Protein AF-A0A2N2ST28-F1 (afdb_monomer)

Radius of gyration: 11.85 Å; Cα contacts (8 Å, |Δi|>4): 64; chains: 1; bounding box: 24×19×31 Å

Solvent-accessible surface area (backbone atoms only — not comparable to full-atom values): 3322 Å² total; per-residue (Å²): 92,76,49,77,46,78,50,59,99,65,65,46,68,61,52,53,50,50,52,50,52,52,53,49,64,68,37,65,84,77,55,61,62,50,77,47,75,46,67,48,96,86,44,76,66,34,30,42,34,39,44,42,77,56,129

Foldseek 3Di:
DKDKDFADPPPRVVVVVVVVVVVCVVCVVVADKDKDWAQDPPRDRIIMIDIDHDD

Structure (mmCIF, N/CA/C/O backbone):
data_AF-A0A2N2ST28-F1
#
_entry.id   AF-A0A2N2ST28-F1
#
loop_
_atom_site.group_PDB
_atom_site.id
_atom_site.type_symbol
_atom_site.label_atom_id
_atom_site.l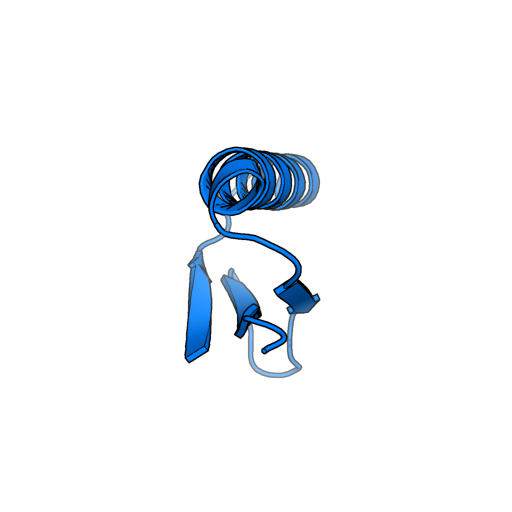abel_alt_id
_atom_site.label_comp_id
_atom_site.label_asym_id
_atom_site.label_entity_id
_atom_site.label_seq_id
_atom_site.pdbx_PDB_ins_code
_atom_site.Cartn_x
_atom_site.Cartn_y
_atom_site.Cartn_z
_atom_site.occupancy
_atom_site.B_iso_or_equiv
_atom_site.auth_seq_id
_atom_site.auth_comp_id
_atom_site.auth_asym_id
_atom_site.auth_atom_id
_atom_site.pdbx_PDB_model_num
ATOM 1 N N . THR A 1 1 ? -10.669 2.462 3.242 1.00 92.69 1 THR A N 1
ATOM 2 C CA . THR A 1 1 ? -10.624 3.166 1.946 1.00 92.69 1 THR A CA 1
ATOM 3 C C . THR A 1 1 ? -9.592 2.537 1.040 1.00 92.69 1 THR A C 1
ATOM 5 O O . THR A 1 1 ? -8.565 2.092 1.538 1.00 92.69 1 THR A O 1
ATOM 8 N N . ILE A 1 2 ? -9.872 2.477 -0.264 1.00 96.19 2 ILE A N 1
ATOM 9 C CA . ILE A 1 2 ? -8.953 1.983 -1.300 1.00 96.19 2 ILE A CA 1
ATOM 10 C C . ILE A 1 2 ? -8.626 3.144 -2.240 1.00 96.19 2 ILE A C 1
ATOM 12 O O . ILE A 1 2 ? -9.523 3.919 -2.568 1.00 96.19 2 ILE A O 1
ATOM 16 N N . PHE A 1 3 ? -7.364 3.284 -2.637 1.00 96.12 3 PHE A N 1
ATOM 17 C CA . PHE A 1 3 ? -6.906 4.317 -3.569 1.00 96.12 3 PHE A CA 1
ATOM 18 C C . PHE A 1 3 ? -5.663 3.860 -4.339 1.00 96.12 3 PHE A C 1
ATOM 20 O O . PHE A 1 3 ? -4.922 2.997 -3.872 1.00 96.12 3 PHE A O 1
ATOM 27 N N . ASN A 1 4 ? -5.415 4.452 -5.508 1.00 96.12 4 ASN A N 1
ATOM 28 C CA . ASN A 1 4 ? -4.230 4.169 -6.316 1.00 96.12 4 ASN A CA 1
ATOM 29 C C . ASN A 1 4 ? -3.119 5.200 -6.072 1.00 96.12 4 ASN A C 1
ATOM 31 O O . ASN A 1 4 ? -3.382 6.387 -5.876 1.00 96.12 4 ASN A O 1
ATOM 35 N N . LEU A 1 5 ? -1.867 4.747 -6.131 1.00 95.38 5 LEU A N 1
ATOM 36 C CA . LEU A 1 5 ? -0.668 5.584 -6.148 1.00 95.38 5 LEU A CA 1
ATOM 37 C C . LEU A 1 5 ? 0.021 5.414 -7.501 1.00 95.38 5 LEU A C 1
ATOM 39 O O . LEU A 1 5 ? 0.435 4.308 -7.849 1.00 95.38 5 LEU A O 1
ATOM 43 N N . LYS A 1 6 ? 0.153 6.505 -8.259 1.00 96.00 6 LYS A N 1
ATOM 44 C CA . LYS A 1 6 ? 0.876 6.496 -9.535 1.00 96.00 6 LYS A CA 1
ATOM 45 C C . LYS A 1 6 ? 2.377 6.370 -9.287 1.00 96.00 6 LYS A C 1
ATOM 47 O O . LYS A 1 6 ? 2.925 7.025 -8.402 1.00 96.00 6 LYS A O 1
ATOM 52 N N . LEU A 1 7 ? 3.033 5.520 -10.067 1.00 95.12 7 LEU A N 1
ATOM 53 C CA . LEU A 1 7 ? 4.459 5.259 -9.946 1.00 95.12 7 LEU A CA 1
ATOM 54 C C . LEU A 1 7 ? 5.263 6.194 -10.859 1.00 95.12 7 LEU A C 1
ATOM 56 O O . LEU A 1 7 ? 4.883 6.400 -12.011 1.00 95.12 7 LEU A O 1
ATOM 60 N N . PRO A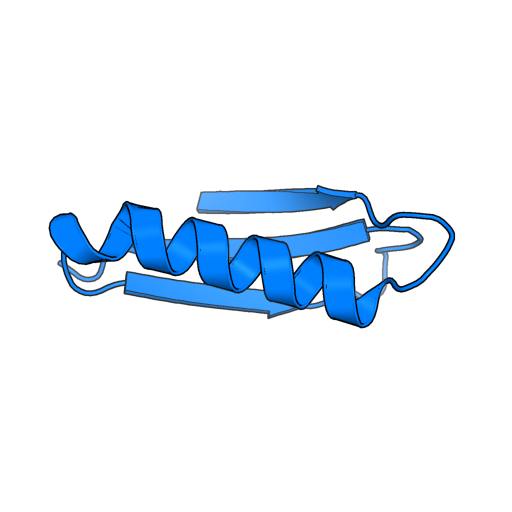 1 8 ? 6.406 6.724 -10.394 1.00 95.50 8 PRO A N 1
ATOM 61 C CA . PRO A 1 8 ? 7.320 7.448 -11.263 1.00 95.50 8 PRO A CA 1
ATOM 62 C C . PRO A 1 8 ? 8.014 6.502 -12.254 1.00 95.50 8 PRO A C 1
ATOM 64 O O . PRO A 1 8 ? 8.140 5.296 -12.033 1.00 95.50 8 PRO A O 1
ATOM 67 N N . MET A 1 9 ? 8.551 7.060 -13.340 1.00 91.94 9 MET A N 1
ATOM 68 C CA . MET A 1 9 ? 9.267 6.272 -14.355 1.00 91.94 9 MET A CA 1
ATOM 69 C C . MET A 1 9 ? 10.541 5.598 -13.813 1.00 91.94 9 MET A C 1
ATOM 71 O O . MET A 1 9 ? 10.949 4.554 -14.312 1.00 91.94 9 MET A O 1
ATOM 75 N N . LYS A 1 10 ? 11.178 6.175 -12.785 1.00 92.44 10 LYS A N 1
ATOM 76 C CA . LYS A 1 10 ? 12.414 5.667 -12.163 1.00 92.44 10 LYS A CA 1
ATOM 77 C C . LYS A 1 10 ? 12.205 5.458 -10.665 1.00 92.44 10 LYS A C 1
ATOM 79 O O . LYS A 1 10 ? 11.411 6.166 -10.059 1.00 92.44 10 LYS A O 1
ATOM 84 N N . ARG A 1 11 ? 12.953 4.523 -10.065 1.00 93.81 11 ARG A N 1
ATOM 85 C CA . ARG A 1 11 ? 12.974 4.271 -8.606 1.00 93.81 11 ARG A CA 1
ATOM 86 C C . ARG A 1 11 ? 11.588 3.998 -7.994 1.00 93.81 11 ARG A C 1
ATOM 88 O O . ARG A 1 11 ? 11.249 4.489 -6.923 1.00 93.81 11 ARG A O 1
ATOM 95 N N . ARG A 1 12 ? 10.782 3.177 -8.676 1.00 94.19 12 ARG A N 1
ATOM 96 C CA . ARG A 1 12 ? 9.396 2.854 -8.286 1.00 94.19 12 ARG A CA 1
ATOM 97 C C . ARG A 1 12 ? 9.280 2.312 -6.858 1.00 94.19 12 ARG A C 1
ATOM 99 O O . ARG A 1 12 ? 8.422 2.764 -6.112 1.00 94.19 12 ARG A O 1
ATOM 106 N N . LEU A 1 13 ? 10.165 1.392 -6.468 1.00 93.19 13 LEU A N 1
ATOM 107 C CA . LEU A 1 13 ? 10.172 0.812 -5.119 1.00 93.19 13 LEU A CA 1
ATOM 108 C C . LEU A 1 13 ? 1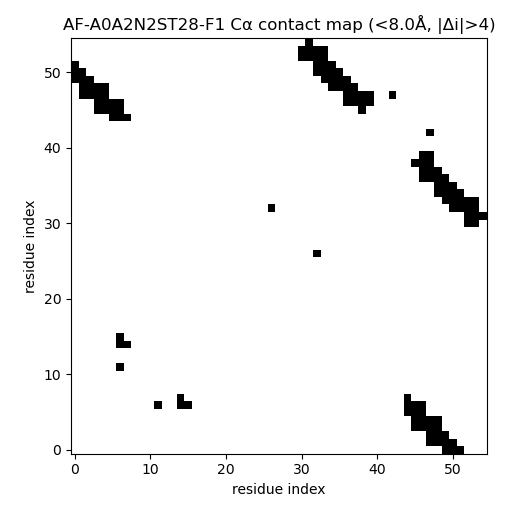0.469 1.864 -4.038 1.00 93.19 13 LEU A C 1
ATOM 110 O O . LEU A 1 13 ? 9.741 1.932 -3.052 1.00 93.19 13 LEU A O 1
ATOM 114 N N . GLU A 1 14 ? 11.473 2.724 -4.249 1.00 95.75 14 GLU A N 1
ATOM 115 C CA . GLU A 1 14 ? 11.780 3.834 -3.330 1.00 95.75 14 GLU A CA 1
ATOM 116 C C . GLU A 1 14 ? 10.596 4.800 -3.203 1.00 95.75 14 GLU A C 1
ATOM 118 O O . GLU A 1 14 ? 10.273 5.234 -2.102 1.00 95.75 14 GLU A O 1
ATOM 123 N N . ALA A 1 15 ? 9.908 5.111 -4.303 1.00 94.94 15 ALA A N 1
ATOM 124 C CA . ALA A 1 15 ? 8.746 5.996 -4.268 1.00 94.94 15 ALA A CA 1
ATOM 125 C C . ALA A 1 15 ? 7.587 5.401 -3.446 1.00 94.94 15 ALA A C 1
ATOM 127 O O . ALA A 1 15 ? 6.986 6.094 -2.625 1.00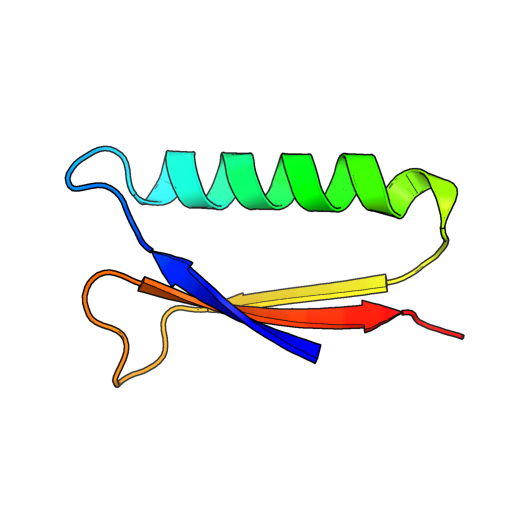 94.94 15 ALA A O 1
ATOM 128 N N . VAL A 1 16 ? 7.304 4.102 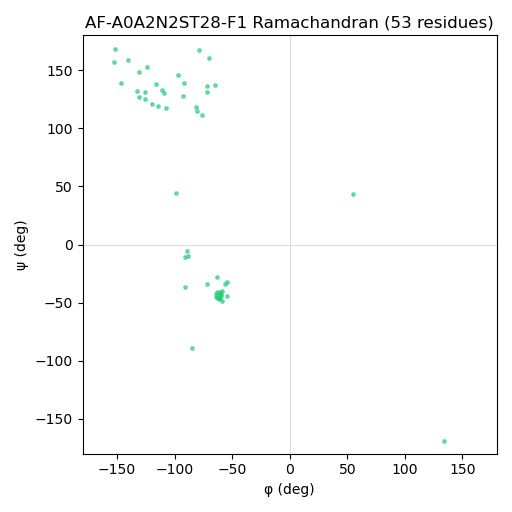-3.607 1.00 95.38 16 VAL A N 1
ATOM 129 C CA . VAL A 1 16 ? 6.286 3.401 -2.801 1.00 95.38 16 VAL A CA 1
ATOM 130 C C . VAL A 1 16 ? 6.674 3.376 -1.321 1.00 95.38 16 VAL A C 1
ATOM 132 O O . VAL A 1 16 ? 5.825 3.603 -0.458 1.00 95.38 16 VAL A O 1
ATOM 135 N N . GLU A 1 17 ? 7.952 3.144 -1.019 1.00 95.56 17 GLU A N 1
ATOM 136 C CA . GLU A 1 17 ? 8.497 3.201 0.339 1.00 95.56 17 GLU A CA 1
ATOM 137 C C . GLU A 1 17 ? 8.296 4.584 0.971 1.00 95.56 17 GLU A C 1
ATOM 139 O O . GLU A 1 17 ? 7.763 4.702 2.075 1.00 95.56 17 GLU A O 1
ATOM 144 N N . GLN A 1 18 ? 8.642 5.645 0.241 1.00 95.31 18 GLN A N 1
ATOM 145 C CA . GLN A 1 18 ? 8.452 7.026 0.682 1.00 95.31 18 GLN A CA 1
ATOM 146 C C . GLN A 1 18 ? 6.979 7.337 0.963 1.00 95.31 18 GLN A C 1
ATOM 148 O O . GLN A 1 18 ? 6.663 7.912 2.008 1.00 95.31 18 GLN A O 1
ATOM 153 N N . CYS A 1 19 ? 6.067 6.913 0.080 1.00 94.50 19 CYS A N 1
ATOM 154 C CA . CYS A 1 19 ? 4.630 7.045 0.313 1.00 94.50 19 CYS A CA 1
ATOM 155 C C . CYS A 1 19 ? 4.192 6.298 1.578 1.00 94.50 19 CYS A C 1
ATOM 157 O O . CYS A 1 19 ? 3.429 6.849 2.374 1.00 94.50 19 CYS A O 1
ATOM 159 N N . ARG A 1 20 ? 4.699 5.079 1.809 1.00 94.69 20 ARG A N 1
ATOM 160 C CA . ARG A 1 20 ? 4.387 4.306 3.018 1.00 94.69 20 ARG A CA 1
ATOM 161 C C . ARG A 1 20 ? 4.837 5.034 4.283 1.00 94.69 20 ARG A C 1
ATOM 163 O O . ARG A 1 20 ? 4.043 5.165 5.213 1.00 94.69 20 ARG A O 1
ATOM 170 N N . ILE A 1 21 ? 6.064 5.556 4.298 1.00 95.44 21 ILE A N 1
ATOM 171 C CA . ILE A 1 21 ? 6.609 6.325 5.428 1.00 95.44 21 ILE A CA 1
ATOM 172 C C . ILE A 1 21 ? 5.777 7.588 5.678 1.00 95.44 21 ILE A C 1
ATOM 174 O O . ILE A 1 21 ? 5.479 7.912 6.827 1.00 95.44 21 ILE A O 1
ATOM 178 N N . LEU A 1 22 ? 5.377 8.302 4.622 1.00 94.50 22 LEU A N 1
ATOM 179 C CA . LEU A 1 22 ? 4.562 9.512 4.745 1.00 94.50 22 LEU A CA 1
ATOM 180 C C . LEU A 1 22 ? 3.192 9.214 5.368 1.00 94.50 22 LEU A C 1
ATOM 182 O O . LEU A 1 22 ? 2.768 9.914 6.290 1.00 94.50 22 LEU A O 1
ATOM 186 N N . ILE A 1 23 ? 2.523 8.158 4.894 1.00 93.25 23 ILE A N 1
ATOM 187 C CA . ILE A 1 23 ? 1.234 7.710 5.435 1.00 93.25 23 ILE A CA 1
ATOM 188 C C . ILE A 1 23 ? 1.401 7.297 6.900 1.00 93.25 23 ILE A C 1
ATOM 190 O O . ILE A 1 23 ? 0.627 7.735 7.750 1.00 93.25 23 ILE A O 1
ATOM 194 N N . GLN A 1 24 ? 2.447 6.528 7.216 1.00 92.69 24 GLN A N 1
ATOM 195 C CA . GLN A 1 24 ? 2.727 6.094 8.582 1.00 92.69 24 GLN A CA 1
ATOM 196 C C . GLN A 1 24 ? 2.959 7.271 9.527 1.00 92.69 24 GLN A C 1
ATOM 198 O O . GLN A 1 24 ? 2.359 7.310 10.598 1.00 92.69 24 GLN A O 1
ATOM 203 N N . LYS A 1 25 ? 3.771 8.254 9.123 1.00 93.88 25 LYS A N 1
ATOM 204 C CA . LYS A 1 25 ? 4.004 9.476 9.907 1.00 93.88 25 LYS A CA 1
ATOM 205 C C . LYS A 1 25 ? 2.713 10.247 10.162 1.00 93.88 25 LYS A C 1
ATOM 207 O O . LYS A 1 25 ? 2.515 10.747 11.263 1.00 93.88 25 LYS A O 1
ATOM 212 N N . ARG A 1 26 ? 1.827 10.332 9.164 1.00 92.00 26 ARG A N 1
ATOM 213 C CA . ARG A 1 26 ? 0.564 11.073 9.284 1.00 92.00 26 ARG A CA 1
ATOM 214 C C . ARG A 1 26 ? -0.457 10.373 10.179 1.00 92.00 26 ARG A C 1
ATOM 216 O O . ARG A 1 26 ? -1.225 11.045 10.854 1.00 92.00 26 ARG A O 1
ATOM 223 N N . LEU A 1 27 ? -0.468 9.044 10.170 1.00 91.06 27 LEU A N 1
ATOM 224 C C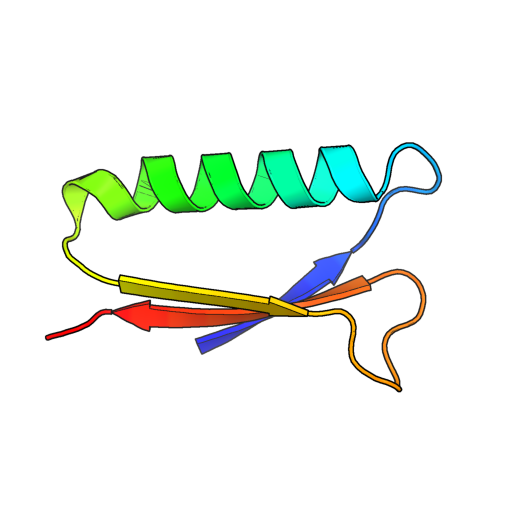A . LEU A 1 27 ? -1.404 8.240 10.957 1.00 91.06 27 LEU A CA 1
ATOM 225 C C . LEU A 1 27 ? -0.875 7.874 12.346 1.00 91.06 27 LEU A C 1
ATOM 227 O O . LEU A 1 27 ? -1.655 7.418 13.177 1.00 91.06 27 LEU A O 1
ATOM 231 N N . ALA A 1 28 ? 0.412 8.104 12.623 1.00 88.56 28 ALA A N 1
ATOM 232 C CA . ALA A 1 28 ? 1.024 7.828 13.922 1.00 88.56 28 ALA A CA 1
ATOM 233 C C . ALA A 1 28 ? 0.283 8.499 15.093 1.00 88.56 28 ALA A C 1
ATOM 235 O O . ALA A 1 28 ? 0.228 7.930 16.177 1.00 88.56 28 ALA A O 1
ATOM 236 N N . SER A 1 29 ? -0.316 9.675 14.874 1.00 87.75 29 SER A N 1
ATOM 237 C CA . SER A 1 29 ? -1.095 10.405 15.885 1.00 87.75 29 SER A CA 1
ATOM 238 C C . SER A 1 29 ? -2.581 10.032 15.939 1.00 87.75 29 SER A C 1
ATOM 240 O O . SER A 1 29 ? -3.276 10.476 16.847 1.00 87.75 29 SER A O 1
ATOM 242 N N . VAL A 1 30 ? -3.084 9.255 14.975 1.00 88.31 30 VAL A N 1
ATOM 243 C CA . VAL A 1 30 ? -4.514 8.916 14.863 1.00 88.31 30 VAL A CA 1
ATOM 244 C C . VAL A 1 30 ? -4.838 7.624 15.614 1.00 88.31 30 VAL A C 1
ATOM 246 O O . VAL A 1 30 ? -5.907 7.519 16.208 1.00 88.31 30 VAL A O 1
ATOM 249 N N . GLY A 1 31 ? -3.923 6.649 15.600 1.00 87.19 31 GLY A N 1
ATOM 250 C CA . GLY A 1 31 ? -4.097 5.363 16.277 1.00 87.19 31 GLY A CA 1
ATOM 251 C C . GLY A 1 31 ? -3.714 4.164 15.403 1.00 87.19 31 GLY A C 1
ATOM 252 O O . GLY A 1 31 ? -3.101 4.335 14.348 1.00 87.19 31 GLY A O 1
ATOM 253 N N . PRO A 1 32 ? -4.043 2.933 15.830 1.00 91.44 32 PRO A N 1
ATOM 254 C CA . PRO A 1 32 ? -3.721 1.728 15.077 1.00 91.44 32 PRO A CA 1
ATOM 255 C C . PRO A 1 32 ? -4.470 1.686 13.738 1.00 91.44 32 PRO A C 1
ATOM 257 O O . PRO A 1 32 ? -5.663 1.968 13.644 1.00 91.44 32 PRO A O 1
ATOM 260 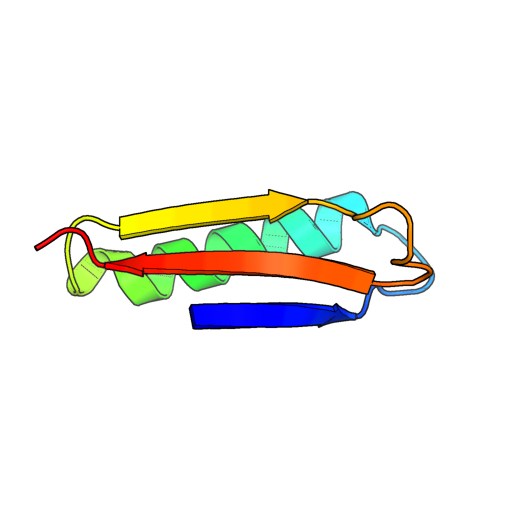N N . TYR A 1 33 ? -3.771 1.292 12.678 1.00 93.88 33 TYR A N 1
ATOM 261 C CA . TYR A 1 33 ? -4.334 1.164 11.335 1.00 93.88 33 TYR A CA 1
ATOM 262 C C . TYR A 1 33 ? -3.776 -0.074 10.624 1.00 93.88 33 TYR A C 1
ATOM 264 O O . TYR A 1 33 ? -2.725 -0.598 10.989 1.00 93.88 33 TYR A O 1
ATOM 272 N N . ASP A 1 34 ? -4.498 -0.550 9.611 1.00 94.06 34 ASP A N 1
ATOM 273 C CA . ASP A 1 34 ? -4.042 -1.557 8.653 1.00 94.06 34 ASP A CA 1
ATOM 274 C C . ASP A 1 34 ? -3.796 -0.870 7.307 1.00 94.06 34 ASP A C 1
ATOM 276 O O . ASP A 1 34 ? -4.718 -0.296 6.720 1.00 94.06 34 ASP A O 1
ATOM 280 N N . LEU A 1 35 ? -2.546 -0.901 6.843 1.00 94.81 35 LEU A N 1
ATOM 281 C CA . LEU A 1 35 ? -2.124 -0.363 5.552 1.00 94.81 35 LEU A CA 1
ATOM 282 C C . LEU 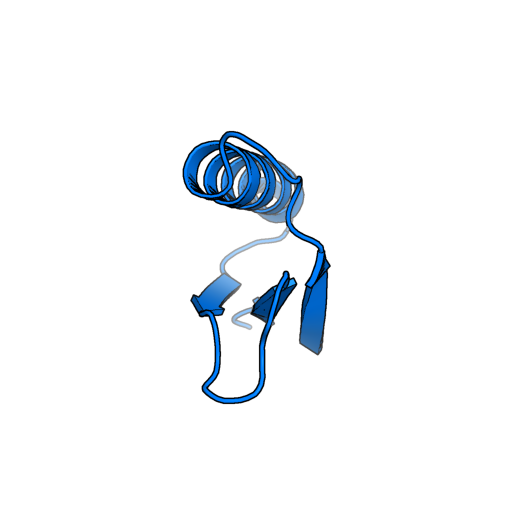A 1 35 ? -1.542 -1.497 4.716 1.00 94.81 35 LEU A C 1
ATOM 284 O O . LEU A 1 35 ? -0.543 -2.108 5.093 1.00 94.81 35 LEU A O 1
ATOM 288 N N . ARG A 1 36 ? -2.132 -1.734 3.546 1.00 95.62 36 ARG A N 1
ATOM 289 C CA . ARG A 1 36 ? -1.644 -2.713 2.571 1.00 95.62 36 ARG A CA 1
ATOM 290 C C . ARG A 1 36 ? -1.458 -2.028 1.239 1.00 95.62 36 ARG A C 1
ATOM 292 O O . ARG A 1 36 ? -2.360 -1.346 0.773 1.00 95.62 36 ARG A O 1
ATOM 299 N N . ILE A 1 37 ? -0.304 -2.222 0.622 1.00 96.44 37 ILE A N 1
ATOM 300 C CA . ILE A 1 37 ? -0.003 -1.675 -0.699 1.00 96.44 37 ILE A CA 1
ATOM 301 C C . ILE A 1 37 ? 0.417 -2.846 -1.573 1.00 96.44 37 ILE A C 1
ATOM 303 O O . ILE A 1 37 ? 1.309 -3.608 -1.197 1.00 96.44 37 ILE A O 1
ATOM 307 N N . LYS A 1 38 ? -0.246 -3.015 -2.715 1.00 95.50 38 LYS A N 1
ATOM 308 C CA . LYS A 1 38 ? 0.049 -4.090 -3.659 1.00 95.50 38 LYS A CA 1
ATOM 309 C C . LYS A 1 38 ? -0.189 -3.614 -5.085 1.00 95.50 38 LYS A C 1
ATOM 311 O O . LYS A 1 38 ? -1.185 -2.956 -5.362 1.00 95.50 38 LYS A O 1
ATOM 316 N N . GLN A 1 39 ? 0.707 -3.997 -5.987 1.00 96.06 39 GLN A N 1
ATOM 317 C CA . GLN A 1 39 ? 0.450 -3.911 -7.418 1.00 96.06 39 GLN A CA 1
ATOM 318 C C . GLN A 1 39 ? -0.483 -5.062 -7.812 1.00 96.06 39 GLN A C 1
ATOM 320 O O . GLN A 1 39 ? -0.115 -6.236 -7.688 1.00 96.06 39 GLN A O 1
ATOM 325 N N . LEU A 1 40 ? -1.717 -4.741 -8.190 1.00 96.94 40 LEU A N 1
ATOM 326 C CA . LEU A 1 40 ? -2.696 -5.731 -8.637 1.00 96.94 40 LEU A CA 1
ATOM 327 C C . LEU A 1 40 ? -2.432 -6.141 -10.089 1.00 96.94 40 LEU A C 1
ATOM 329 O O . LEU A 1 40 ? -1.682 -5.493 -10.807 1.00 96.94 40 LEU A O 1
ATOM 333 N N . TYR A 1 41 ? -3.077 -7.219 -10.538 1.00 97.06 41 TYR A N 1
ATOM 334 C CA . TYR A 1 41 ? -2.884 -7.757 -11.890 1.00 97.06 41 TYR A CA 1
ATOM 335 C C . TYR A 1 41 ? -3.156 -6.728 -13.004 1.00 97.06 41 TYR A C 1
ATOM 337 O O . TYR A 1 41 ? -2.481 -6.728 -14.028 1.00 97.06 41 TYR A O 1
ATOM 345 N N . HIS A 1 42 ? -4.121 -5.831 -12.790 1.00 96.69 42 HIS A N 1
ATOM 346 C CA . HIS A 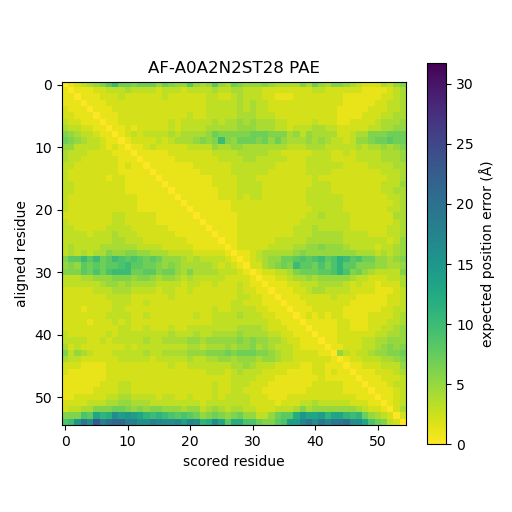1 42 ? -4.477 -4.787 -13.753 1.00 96.69 42 HIS A CA 1
ATOM 347 C C . HIS A 1 42 ? -3.674 -3.485 -13.585 1.00 96.69 42 HIS A C 1
ATOM 349 O O . HIS A 1 42 ? -3.791 -2.595 -14.428 1.00 96.69 42 HIS A O 1
ATOM 355 N N . ASP A 1 43 ? -2.841 -3.372 -12.546 1.00 93.56 43 ASP A N 1
ATOM 356 C CA . ASP A 1 43 ? -2.080 -2.157 -12.262 1.00 93.56 43 ASP A CA 1
ATOM 357 C C . ASP A 1 43 ? -0.828 -2.090 -13.155 1.00 93.56 43 ASP A C 1
ATOM 359 O O . ASP A 1 43 ? 0.095 -2.901 -13.033 1.00 93.56 43 ASP A O 1
ATOM 363 N N . ARG A 1 44 ? -0.766 -1.092 -14.046 1.00 94.06 44 ARG A N 1
ATOM 364 C CA . ARG A 1 44 ? 0.408 -0.850 -14.906 1.00 94.06 44 ARG A CA 1
ATOM 365 C C . ARG A 1 44 ? 1.463 -0.012 -14.183 1.00 94.06 44 ARG A C 1
ATOM 367 O O . ARG A 1 44 ? 2.349 -0.544 -13.526 1.00 94.06 44 ARG A O 1
ATOM 374 N N . GLU A 1 45 ? 1.375 1.310 -14.294 1.00 95.06 45 GLU A N 1
ATOM 375 C CA . GLU A 1 45 ? 2.287 2.257 -13.635 1.00 95.06 45 GLU A CA 1
ATOM 376 C C . GLU A 1 45 ? 1.671 2.811 -12.350 1.00 95.06 45 GLU A C 1
ATOM 378 O O . GLU A 1 45 ? 1.692 4.010 -12.074 1.00 95.06 45 GLU A O 1
ATOM 383 N N . GLU A 1 46 ? 1.071 1.926 -11.563 1.00 96.56 46 GLU A N 1
ATOM 384 C CA . GLU A 1 46 ? 0.441 2.275 -10.300 1.00 96.56 46 GLU A CA 1
ATOM 385 C C . GLU A 1 46 ? 0.467 1.109 -9.319 1.00 96.56 46 GLU A C 1
ATOM 387 O O . GLU A 1 46 ? 0.799 -0.018 -9.677 1.00 96.56 46 GLU A O 1
ATOM 392 N N . VAL A 1 47 ? 0.140 1.399 -8.065 1.00 96.88 47 VAL A N 1
ATOM 393 C CA . VAL A 1 47 ? -0.148 0.388 -7.048 1.00 96.88 47 VAL A CA 1
ATOM 394 C C . VAL A 1 47 ? -1.451 0.728 -6.349 1.00 96.88 47 VAL A C 1
ATOM 396 O O . VAL A 1 47 ? -1.780 1.902 -6.161 1.00 96.88 47 VAL A O 1
ATOM 399 N N . THR A 1 48 ? -2.175 -0.297 -5.924 1.00 97.81 48 THR A N 1
ATOM 400 C CA . THR A 1 48 ? -3.393 -0.147 -5.135 1.00 97.81 48 THR A CA 1
ATOM 401 C C . THR A 1 48 ? -3.061 -0.207 -3.644 1.00 97.81 48 THR A C 1
ATOM 403 O O . THR A 1 48 ? -2.417 -1.143 -3.162 1.00 97.81 48 THR A O 1
ATOM 406 N N . ALA A 1 49 ? -3.512 0.797 -2.896 1.00 97.12 49 ALA A N 1
ATOM 407 C CA . ALA A 1 49 ? -3.371 0.891 -1.452 1.00 97.12 49 ALA A CA 1
ATOM 408 C C . ALA A 1 49 ? -4.733 0.744 -0.763 1.00 97.12 49 ALA A C 1
ATOM 410 O O . ALA A 1 49 ? -5.716 1.387 -1.131 1.00 97.12 49 ALA A O 1
ATOM 411 N N . TYR A 1 50 ? -4.777 -0.088 0.269 1.00 96.81 50 TYR A N 1
ATOM 412 C CA . TYR A 1 50 ? -5.887 -0.231 1.199 1.00 96.81 50 TYR A CA 1
ATOM 413 C C . TYR A 1 50 ? -5.478 0.337 2.553 1.00 96.81 50 TYR A C 1
ATOM 415 O O . TYR A 1 50 ? -4.428 -0.023 3.086 1.00 96.81 50 TYR A O 1
ATOM 423 N N . LEU A 1 51 ? -6.332 1.186 3.116 1.00 95.25 51 LEU A N 1
ATOM 424 C CA . LEU A 1 51 ? -6.158 1.760 4.441 1.00 95.25 51 LEU A CA 1
ATOM 425 C C . LEU A 1 51 ? -7.440 1.612 5.263 1.00 95.25 51 LEU A C 1
ATOM 427 O O . LEU A 1 51 ? -8.506 2.071 4.841 1.00 95.25 51 LEU A O 1
ATOM 431 N N . SER A 1 52 ? -7.328 1.039 6.459 1.00 94.56 52 SER A N 1
ATOM 432 C CA . SER A 1 52 ? -8.404 1.002 7.452 1.00 94.56 52 SER A CA 1
ATOM 433 C C . SER A 1 52 ? -7.881 1.406 8.819 1.00 94.56 52 SER A C 1
ATOM 435 O O . SER A 1 52 ? -6.873 0.879 9.275 1.00 94.56 52 SER A O 1
ATOM 437 N N . LEU A 1 53 ? -8.588 2.304 9.502 1.00 91.19 53 LEU A N 1
ATOM 438 C CA . LEU A 1 53 ? -8.348 2.543 10.923 1.00 91.19 53 LEU A CA 1
ATOM 439 C C . LEU A 1 53 ? -8.866 1.326 11.696 1.00 91.19 53 LEU A C 1
ATOM 441 O O . LEU A 1 53 ? -9.980 0.861 11.434 1.00 91.19 53 LEU A O 1
ATOM 445 N N . LYS A 1 54 ? -8.052 0.782 12.600 1.00 82.38 54 LYS A N 1
ATOM 446 C CA . LYS A 1 54 ? -8.525 -0.213 13.561 1.00 82.38 54 LYS A CA 1
ATOM 447 C C . LYS A 1 54 ? -9.199 0.566 14.687 1.00 82.38 54 LYS A C 1
ATOM 449 O O . LYS A 1 54 ? -8.566 1.428 15.288 1.00 82.38 54 LYS A O 1
ATOM 454 N N . ARG A 1 55 ? -10.497 0.328 14.871 1.00 65.19 55 ARG A N 1
ATOM 455 C CA . ARG A 1 55 ? -11.238 0.832 16.031 1.00 65.19 55 ARG A CA 1
ATOM 456 C C . ARG A 1 55 ? -10.860 0.042 17.272 1.00 65.19 55 ARG A C 1
ATOM 458 O O . ARG A 1 55 ? -10.582 -1.167 17.107 1.00 65.19 55 ARG A O 1
#

Nearest PDB structures (foldseek):
  4atn-assembly1_A  TM=9.598E-01  e=1.769E-03  Escherichia coli BL21(DE3)
  2gff-assembly1_A  TM=6.800E-01  e=2.502E+00  Yersinia pestis
  2khd-assembly1_A  TM=5.896E-01  e=4.291E+00  Vibrio cholerae O1 biovar El Tor str. N16961
  6nuk-assembly1_A  TM=4.397E-01  e=3.376E+00  synthetic construct

pLDDT: mean 93.53, std 4.8, range [65.19, 97.81]

Sequence (55 aa):
TIFNLKLPMKRRLEAVEQCRILIQKRLASVGPYDLRIKQLYHDREEVTAYLSLKR

Secondary structure (DSSP, 8-state):
-EEEEEPPSS-HHHHHHHHHHHHHHHHTTT--EEEEEE--TT-SSEEEEEEEE--

Mean predicted aligned error: 3.04 Å